Protein AF-A0A6N0NXP8-F1 (afdb_monomer)

Secondary structure (DSSP, 8-state):
-EEEEESS---HHHHSEE-SSEEEEEESSPPPHHHHHHHHHHHHHHHTTS--S-HHHHHHHHHTT-S-HHHHHTTBPPTT--S-EEEEEEETT----PPPP---HHHHHHHHHHHHHHH-

Radius of gyration: 13.68 Å; Cα con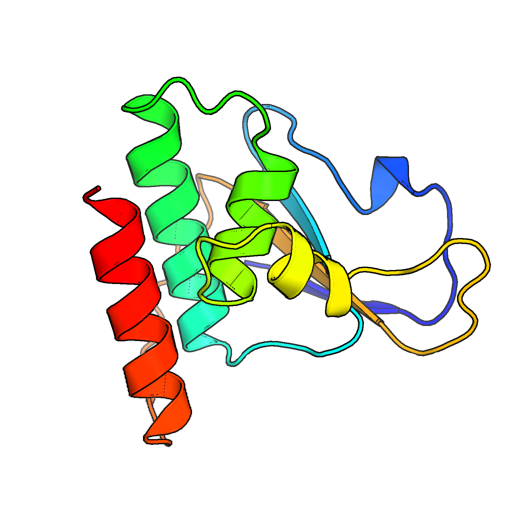tacts (8 Å, |Δi|>4): 165; chains: 1; bounding box: 30×32×36 Å

Solvent-accessible surface area (backbone atoms only — not comparable to full-atom values): 7118 Å² total; per-residue (Å²): 108,48,78,45,81,46,59,74,84,78,60,68,70,80,43,46,36,67,79,89,56,39,40,25,38,46,25,52,68,81,62,58,68,69,39,46,53,50,28,45,51,50,47,63,66,40,53,81,77,40,92,65,91,51,60,48,61,50,49,43,15,35,54,58,36,42,94,49,59,74,66,31,52,71,40,39,73,59,91,88,66,83,51,67,31,33,37,43,37,34,47,80,85,52,84,81,81,76,90,77,84,86,87,51,69,68,55,55,51,37,48,50,42,35,56,52,66,72,71,112

Sequence (120 aa):
MRVIKASHIGSKSELIYYDGNCVSQALINLPPESVIRQACYIFFQNFQKRRIKNPTLYFLSLLNSTNQIKKAMENSIPDGYTGEFYIIQCCKDEDISDVISIETYEERLALSKNSIFSIE

Organism: NCBI:txid1532350

Mean predicted aligned error: 4.73 Å

Structure (mmCIF, N/CA/C/O backbone):
data_AF-A0A6N0NXP8-F1
#
_entry.id   AF-A0A6N0NXP8-F1
#
loop_
_atom_site.group_PDB
_atom_site.id
_atom_site.type_symbol
_atom_site.label_atom_id
_atom_site.label_alt_id
_atom_site.label_comp_id
_atom_site.label_asym_id
_atom_site.label_entity_id
_atom_site.label_seq_id
_atom_site.pdbx_PDB_ins_code
_atom_site.Cartn_x
_atom_site.Cartn_y
_atom_site.Cartn_z
_atom_site.occupancy
_atom_site.B_iso_or_equiv
_atom_site.auth_seq_id
_atom_site.auth_comp_id
_atom_site.auth_asym_id
_atom_site.auth_atom_id
_atom_site.pdbx_PDB_model_num
ATOM 1 N N . MET A 1 1 ? -6.200 -9.547 -3.128 1.00 87.75 1 MET A N 1
ATOM 2 C CA . MET A 1 1 ? -5.324 -8.390 -3.381 1.00 87.75 1 MET A CA 1
ATOM 3 C C . MET A 1 1 ? -4.763 -8.554 -4.774 1.00 87.75 1 MET A C 1
ATOM 5 O O . MET A 1 1 ? -4.351 -9.659 -5.116 1.00 87.75 1 MET A O 1
ATOM 9 N N . ARG A 1 2 ? -4.722 -7.486 -5.571 1.00 90.38 2 ARG A N 1
ATOM 10 C CA . ARG A 1 2 ? -4.135 -7.502 -6.916 1.00 90.38 2 ARG A CA 1
ATOM 11 C C . ARG A 1 2 ? -2.982 -6.511 -6.998 1.00 90.38 2 ARG A C 1
ATOM 13 O O . ARG A 1 2 ? -3.121 -5.366 -6.575 1.00 90.38 2 ARG A O 1
ATOM 20 N N . VAL A 1 3 ? -1.867 -6.961 -7.564 1.00 92.50 3 VAL A N 1
ATOM 21 C CA . VAL A 1 3 ? -0.708 -6.125 -7.887 1.00 92.50 3 VAL A CA 1
ATOM 22 C C . VAL A 1 3 ? -0.494 -6.196 -9.392 1.00 92.50 3 VAL A C 1
ATOM 24 O O . VAL A 1 3 ? -0.329 -7.281 -9.945 1.00 92.50 3 VAL A O 1
ATOM 27 N N . ILE A 1 4 ? -0.524 -5.047 -10.059 1.00 92.62 4 ILE A N 1
ATOM 28 C CA . ILE A 1 4 ? -0.369 -4.939 -11.512 1.00 92.62 4 ILE A CA 1
ATOM 29 C C . ILE A 1 4 ? 0.867 -4.093 -11.792 1.00 92.62 4 ILE A C 1
ATOM 31 O O . ILE A 1 4 ? 0.967 -2.967 -11.312 1.00 92.62 4 ILE A O 1
ATOM 35 N N . LYS A 1 5 ? 1.800 -4.622 -12.586 1.00 92.25 5 LYS A N 1
ATOM 36 C CA . LYS A 1 5 ? 2.945 -3.864 -13.097 1.00 92.25 5 LYS A CA 1
ATOM 37 C C . LYS A 1 5 ? 2.536 -3.113 -14.366 1.00 92.25 5 LYS A C 1
ATOM 39 O O . LYS A 1 5 ? 1.934 -3.711 -15.256 1.00 92.25 5 LYS A O 1
ATOM 44 N N . ALA A 1 6 ? 2.865 -1.829 -14.458 1.00 88.06 6 ALA A N 1
ATOM 45 C CA . ALA A 1 6 ? 2.526 -0.975 -15.593 1.00 88.06 6 ALA A CA 1
ATOM 46 C C . ALA A 1 6 ? 3.666 0.001 -15.929 1.00 88.06 6 ALA A C 1
ATOM 48 O O . ALA A 1 6 ? 4.545 0.257 -15.111 1.00 88.06 6 ALA A O 1
ATOM 49 N N . SER A 1 7 ? 3.654 0.533 -17.153 1.00 81.56 7 SER A N 1
ATOM 50 C CA . SER A 1 7 ? 4.666 1.470 -17.676 1.00 81.56 7 SER A CA 1
ATOM 51 C C . SER A 1 7 ? 4.066 2.716 -18.337 1.00 81.56 7 SER A C 1
ATOM 53 O O . SER A 1 7 ? 4.790 3.632 -18.719 1.00 81.56 7 SER A O 1
ATOM 55 N N . HIS A 1 8 ? 2.739 2.761 -18.481 1.00 75.31 8 HIS A N 1
ATOM 56 C CA . HIS A 1 8 ? 2.012 3.879 -19.071 1.00 75.31 8 HIS A CA 1
ATOM 57 C C . HIS A 1 8 ? 0.877 4.298 -18.148 1.00 75.31 8 HIS A C 1
ATOM 59 O O . HIS A 1 8 ? 0.091 3.469 -17.687 1.00 75.31 8 HIS A O 1
ATOM 65 N N . ILE A 1 9 ? 0.805 5.597 -17.882 1.00 68.81 9 ILE A N 1
ATOM 66 C CA . ILE A 1 9 ? -0.248 6.197 -17.071 1.00 68.81 9 ILE A CA 1
ATOM 67 C C . ILE A 1 9 ? -1.411 6.504 -18.016 1.00 68.81 9 ILE A C 1
ATOM 69 O O . ILE A 1 9 ? -1.272 7.335 -18.911 1.00 68.81 9 ILE A O 1
ATOM 73 N N . GLY A 1 10 ? -2.532 5.799 -17.839 1.00 68.88 10 GLY A N 1
ATOM 74 C CA . GLY A 1 10 ? -3.828 6.184 -18.407 1.00 68.88 10 GLY A CA 1
ATOM 75 C C . GLY A 1 10 ? -4.392 7.406 -17.670 1.00 68.88 10 GLY A C 1
ATOM 76 O O . GLY A 1 10 ? -3.707 8.417 -17.523 1.00 68.88 10 GLY A O 1
ATOM 77 N N . SER A 1 11 ? -5.617 7.330 -17.140 1.00 68.88 11 SER A N 1
ATOM 78 C CA . SER A 1 11 ? -6.124 8.381 -16.245 1.00 68.88 11 SER A CA 1
ATOM 79 C C . SER A 1 11 ? -5.705 8.141 -14.788 1.00 68.88 11 SER A C 1
ATOM 81 O O . SER A 1 11 ? -5.905 7.062 -14.236 1.00 68.88 11 SER A O 1
ATOM 83 N N . LYS A 1 12 ? -5.200 9.174 -14.095 1.00 69.00 12 LYS A N 1
ATOM 84 C CA . LYS A 1 12 ? -4.813 9.101 -12.666 1.00 69.00 12 LYS A CA 1
ATOM 85 C C . LYS A 1 12 ? -5.976 8.677 -11.756 1.00 69.00 12 LYS A C 1
ATOM 87 O O . LYS A 1 12 ? -5.749 7.991 -10.761 1.00 69.00 12 LYS A O 1
ATOM 92 N N . SER A 1 13 ? -7.211 9.042 -12.113 1.00 70.19 13 SER A N 1
ATOM 93 C CA . SER A 1 13 ? -8.423 8.657 -11.375 1.00 70.19 13 SER A CA 1
ATOM 94 C C . SER A 1 13 ? -8.763 7.171 -11.494 1.00 70.19 13 SER A C 1
ATOM 96 O O . SER A 1 13 ? -9.473 6.647 -10.646 1.00 70.19 13 SER A O 1
ATOM 98 N N . GLU A 1 14 ? -8.269 6.491 -12.530 1.00 76.88 14 GLU A N 1
ATOM 99 C CA . GLU A 1 14 ? -8.426 5.040 -12.698 1.00 76.88 14 GLU A CA 1
ATOM 100 C C . GLU A 1 14 ? -7.393 4.268 -11.866 1.00 76.88 14 GLU A C 1
ATOM 102 O O . GLU A 1 14 ? -7.617 3.118 -11.504 1.00 76.88 14 GLU A O 1
ATOM 107 N N . LEU A 1 15 ? -6.268 4.908 -11.530 1.00 86.19 15 LEU A N 1
ATOM 108 C CA . LEU A 1 15 ? -5.164 4.292 -10.792 1.00 86.19 15 LEU A CA 1
ATOM 109 C C . LEU A 1 15 ? -5.291 4.475 -9.275 1.00 86.19 15 LEU A C 1
ATOM 111 O O . LEU A 1 15 ? -4.931 3.582 -8.507 1.00 86.19 15 LEU A O 1
ATOM 115 N N . ILE A 1 16 ? -5.790 5.635 -8.840 1.00 93.19 16 ILE A N 1
ATOM 116 C CA . ILE A 1 16 ? -5.878 6.027 -7.431 1.00 93.19 16 ILE A CA 1
ATOM 117 C C . ILE A 1 16 ? -7.333 6.343 -7.102 1.00 93.19 16 ILE A C 1
ATOM 119 O O . ILE A 1 16 ? -7.826 7.428 -7.413 1.00 93.19 16 ILE A O 1
ATOM 123 N N . TYR A 1 17 ? -8.020 5.409 -6.450 1.00 94.56 17 TYR A N 1
ATOM 124 C CA . TYR A 1 17 ? -9.435 5.566 -6.130 1.00 94.56 17 TYR A CA 1
ATOM 125 C C . TYR A 1 17 ? -9.848 4.792 -4.880 1.00 94.56 17 TYR A C 1
ATOM 127 O O . TYR A 1 17 ? -9.153 3.895 -4.401 1.00 94.56 17 TYR A O 1
ATOM 135 N N . TYR A 1 18 ? -11.010 5.169 -4.357 1.00 94.12 18 TYR A N 1
ATOM 136 C CA . TYR A 1 18 ? -11.762 4.397 -3.382 1.00 94.12 18 TYR A CA 1
ATOM 137 C C . TYR A 1 18 ? -13.251 4.538 -3.693 1.00 94.12 18 TYR A C 1
ATOM 139 O O . TYR A 1 18 ? -13.759 5.658 -3.719 1.00 94.12 18 TYR A O 1
ATOM 147 N N . ASP A 1 19 ? -13.938 3.422 -3.921 1.00 92.44 19 ASP A 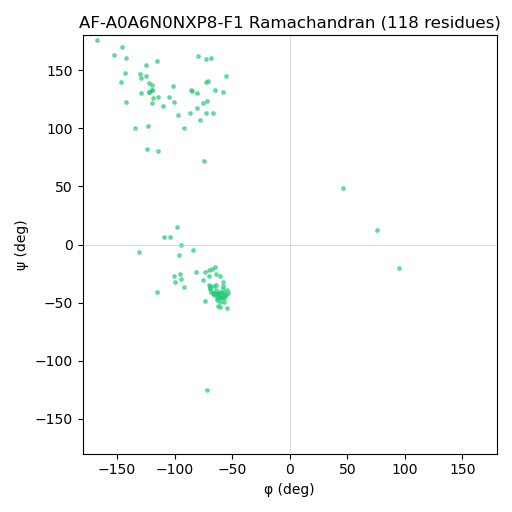N 1
ATOM 148 C CA . ASP A 1 19 ? -15.354 3.395 -4.325 1.00 92.44 19 ASP A CA 1
ATOM 149 C C . ASP A 1 19 ? -16.299 2.885 -3.217 1.00 92.44 19 ASP A C 1
ATOM 151 O O . ASP A 1 19 ? -17.496 2.710 -3.432 1.00 92.44 19 ASP A O 1
ATOM 155 N N . GLY A 1 20 ? -15.773 2.652 -2.011 1.00 88.94 20 GLY A N 1
ATOM 156 C CA . GLY A 1 20 ? -16.519 2.046 -0.907 1.00 88.94 20 GLY A CA 1
ATOM 157 C C . GLY A 1 20 ? -16.341 0.531 -0.793 1.00 88.94 20 GLY A C 1
ATOM 158 O O . GLY A 1 20 ? -16.569 -0.015 0.290 1.00 88.94 20 GLY A O 1
ATOM 159 N N . ASN A 1 21 ? -15.907 -0.144 -1.857 1.00 92.19 21 ASN A N 1
ATOM 160 C CA . ASN A 1 21 ? -15.675 -1.587 -1.910 1.00 92.19 21 ASN A CA 1
ATOM 161 C C . ASN A 1 21 ? -14.199 -1.944 -2.128 1.00 92.19 21 ASN A C 1
ATOM 163 O O . ASN A 1 21 ? -13.673 -2.849 -1.481 1.00 92.19 21 ASN A O 1
ATOM 167 N N . CYS A 1 22 ? -13.532 -1.200 -3.001 1.00 94.06 22 CYS A N 1
ATOM 168 C CA . CYS A 1 22 ? -12.148 -1.372 -3.393 1.00 94.06 22 CYS A CA 1
ATOM 169 C C . CYS A 1 22 ? -11.366 -0.077 -3.166 1.00 94.06 22 CYS A C 1
ATOM 171 O O . CYS A 1 22 ? -11.881 1.026 -3.354 1.00 94.06 22 CYS A O 1
ATOM 173 N N . VAL A 1 23 ? -10.102 -0.220 -2.773 1.00 95.25 23 VAL A N 1
ATOM 174 C CA . VAL A 1 23 ? -9.122 0.865 -2.714 1.00 95.25 23 VAL A CA 1
ATOM 175 C C . VAL A 1 23 ? -7.964 0.537 -3.645 1.00 95.25 23 VAL A C 1
ATOM 177 O O . VAL A 1 23 ? -7.506 -0.606 -3.683 1.00 95.25 23 VAL A O 1
ATOM 180 N N . SER A 1 24 ? -7.505 1.536 -4.393 1.00 96.25 24 SER A N 1
ATOM 181 C CA . SER A 1 24 ? -6.379 1.419 -5.313 1.00 96.25 24 SER A CA 1
ATOM 182 C C . SER A 1 24 ? -5.363 2.528 -5.083 1.00 96.25 24 SER A C 1
ATOM 184 O O . SER A 1 24 ? -5.723 3.674 -4.790 1.00 96.25 24 SER A O 1
ATOM 186 N N . GLN A 1 25 ? -4.088 2.183 -5.226 1.00 96.44 25 GLN A N 1
ATOM 187 C CA . GLN A 1 25 ? -2.978 3.120 -5.161 1.00 96.44 25 GLN A CA 1
ATOM 188 C C . GLN A 1 25 ? -1.892 2.745 -6.166 1.00 96.44 25 GLN A C 1
ATOM 190 O O . GLN A 1 25 ? -1.656 1.565 -6.418 1.00 96.44 25 GLN A O 1
ATOM 195 N N . ALA A 1 26 ? -1.208 3.752 -6.702 1.00 94.62 26 ALA A N 1
ATOM 196 C CA . ALA A 1 26 ? -0.130 3.566 -7.661 1.00 94.62 26 ALA A CA 1
ATOM 197 C C . ALA A 1 26 ? 1.210 4.023 -7.064 1.00 94.62 26 ALA A C 1
ATOM 199 O O . ALA A 1 26 ? 1.313 5.145 -6.561 1.00 94.62 26 ALA A O 1
ATOM 200 N N . LEU A 1 27 ? 2.218 3.148 -7.104 1.00 95.56 27 LEU A N 1
ATOM 201 C CA . LEU A 1 27 ? 3.515 3.324 -6.447 1.00 95.56 27 LEU A CA 1
ATOM 202 C C . LEU A 1 27 ? 4.682 3.068 -7.397 1.00 95.56 27 LEU A C 1
ATOM 204 O O . LEU A 1 27 ? 4.613 2.173 -8.235 1.00 95.56 27 LEU A O 1
ATOM 208 N N . ILE A 1 28 ? 5.784 3.788 -7.205 1.00 95.12 28 ILE A N 1
ATOM 209 C CA . ILE A 1 28 ? 7.035 3.542 -7.937 1.00 95.12 28 ILE A CA 1
ATOM 210 C C . ILE A 1 28 ? 7.710 2.265 -7.416 1.00 95.12 28 ILE A C 1
ATOM 212 O O . ILE A 1 28 ? 8.075 1.385 -8.190 1.00 95.12 28 ILE A O 1
ATOM 216 N N . ASN A 1 29 ? 7.839 2.137 -6.094 1.00 94.94 29 ASN A N 1
ATOM 217 C CA . ASN A 1 29 ? 8.473 0.999 -5.436 1.00 94.94 29 ASN A CA 1
ATOM 218 C C . ASN A 1 29 ? 7.419 0.092 -4.803 1.00 94.94 29 ASN A C 1
ATOM 220 O O . ASN A 1 29 ? 6.593 0.549 -4.006 1.00 94.94 29 ASN A O 1
ATOM 224 N N . LEU A 1 30 ? 7.485 -1.198 -5.137 1.00 95.38 30 LEU A N 1
ATOM 225 C CA . LEU A 1 30 ? 6.591 -2.222 -4.611 1.00 95.38 30 LEU A CA 1
ATOM 226 C C . LEU A 1 30 ? 6.968 -2.579 -3.159 1.00 95.38 30 LEU A C 1
ATOM 228 O O . LEU A 1 30 ? 8.097 -3.015 -2.924 1.00 95.38 30 LEU A O 1
ATOM 232 N N . PRO A 1 31 ? 6.055 -2.427 -2.181 1.00 95.06 31 PRO A N 1
ATOM 233 C CA . PRO A 1 31 ? 6.276 -2.915 -0.823 1.00 95.06 31 PRO A CA 1
ATOM 234 C C . PRO A 1 31 ? 6.293 -4.453 -0.765 1.00 95.06 31 PRO A C 1
ATOM 236 O O . PRO A 1 31 ? 5.717 -5.100 -1.642 1.00 95.06 31 PRO A O 1
ATOM 239 N N . PRO A 1 32 ? 6.871 -5.057 0.290 1.00 94.88 32 PRO A N 1
ATOM 240 C CA . PRO A 1 32 ? 6.764 -6.495 0.522 1.00 94.88 32 PRO A CA 1
ATOM 241 C C . PRO A 1 32 ? 5.304 -6.951 0.574 1.00 94.88 32 PRO A C 1
ATOM 243 O O . PRO A 1 32 ? 4.442 -6.243 1.100 1.00 94.88 32 PRO A O 1
ATOM 246 N N . GLU A 1 33 ? 5.025 -8.156 0.080 1.00 93.56 33 GLU A N 1
ATOM 247 C CA . GLU A 1 33 ? 3.654 -8.662 -0.019 1.00 93.56 33 GLU A CA 1
ATOM 248 C C . GLU A 1 33 ? 2.942 -8.706 1.344 1.00 93.56 33 GLU A C 1
ATOM 250 O O . GLU A 1 33 ? 1.771 -8.335 1.444 1.00 93.56 33 GLU A O 1
ATOM 255 N N . SER A 1 34 ? 3.656 -9.066 2.416 1.00 94.06 34 SER A N 1
ATOM 256 C CA . SER A 1 34 ? 3.123 -9.040 3.785 1.00 94.06 34 SER A CA 1
ATOM 257 C C . SER A 1 34 ? 2.605 -7.654 4.185 1.00 94.06 34 SER A C 1
ATOM 259 O O . SER A 1 34 ? 1.528 -7.543 4.775 1.00 94.06 34 SER A O 1
ATOM 261 N N . VAL A 1 35 ? 3.336 -6.591 3.831 1.00 95.50 35 VAL A N 1
ATOM 262 C CA . VAL A 1 35 ? 2.984 -5.198 4.125 1.00 95.50 35 VAL A CA 1
ATOM 263 C C . VAL A 1 35 ? 1.737 -4.808 3.349 1.00 95.50 35 VAL A C 1
ATOM 265 O O . VAL A 1 35 ? 0.838 -4.193 3.920 1.00 95.50 35 VAL A O 1
ATOM 268 N N . ILE A 1 36 ? 1.642 -5.211 2.079 1.00 95.44 36 ILE A N 1
ATOM 269 C CA . ILE A 1 36 ? 0.461 -4.943 1.255 1.00 95.44 36 ILE A CA 1
ATOM 270 C C . ILE A 1 36 ? -0.768 -5.643 1.842 1.00 95.44 36 ILE A C 1
ATOM 272 O O . ILE A 1 36 ? -1.803 -5.005 2.039 1.00 95.44 36 ILE A O 1
ATOM 276 N N . ARG A 1 37 ? -0.658 -6.929 2.192 1.00 92.38 37 ARG A N 1
ATOM 277 C CA . ARG A 1 37 ? -1.769 -7.686 2.788 1.00 92.38 37 ARG A CA 1
ATOM 278 C C . ARG A 1 37 ? -2.219 -7.090 4.117 1.00 92.38 37 ARG A C 1
ATOM 280 O O . ARG A 1 37 ? -3.417 -6.901 4.332 1.00 92.38 37 ARG A O 1
ATOM 287 N N . GLN A 1 38 ? -1.274 -6.742 4.989 1.00 93.06 38 GLN A N 1
ATOM 288 C CA . GLN A 1 38 ? -1.594 -6.103 6.260 1.00 93.06 38 GLN A CA 1
ATOM 289 C C . GLN A 1 38 ? -2.245 -4.729 6.043 1.00 93.06 38 GLN A C 1
ATOM 291 O O . GLN A 1 38 ? -3.209 -4.399 6.731 1.00 93.06 38 GLN A O 1
ATOM 296 N N . ALA A 1 39 ? -1.775 -3.950 5.063 1.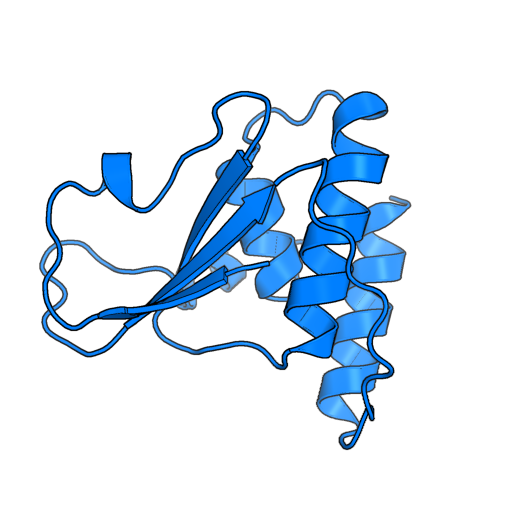00 94.81 39 ALA A N 1
ATOM 297 C CA . ALA A 1 39 ? -2.384 -2.679 4.690 1.00 94.81 39 ALA A CA 1
ATOM 298 C C . ALA A 1 39 ? -3.829 -2.861 4.202 1.00 94.81 39 ALA A C 1
ATOM 300 O O . ALA A 1 39 ? -4.702 -2.129 4.667 1.00 94.81 39 ALA A O 1
ATOM 301 N N . CYS A 1 40 ? -4.109 -3.851 3.342 1.00 93.38 40 CYS A N 1
ATOM 302 C CA . CYS A 1 40 ? -5.476 -4.180 2.918 1.00 93.38 40 CYS A CA 1
ATOM 303 C C . CYS A 1 40 ? -6.370 -4.497 4.132 1.00 93.38 40 CYS A C 1
ATOM 305 O O . CYS A 1 40 ? -7.454 -3.929 4.278 1.00 93.38 40 CYS A O 1
ATOM 307 N N . TYR A 1 41 ? -5.898 -5.379 5.023 1.00 91.44 41 TYR A N 1
ATOM 308 C CA . TYR A 1 41 ? -6.637 -5.794 6.216 1.00 91.44 41 TYR A CA 1
ATOM 309 C C . TYR A 1 41 ? -6.935 -4.607 7.138 1.00 91.44 41 TYR A C 1
ATOM 311 O O . TYR A 1 41 ? -8.093 -4.349 7.470 1.00 91.44 41 TYR A O 1
ATOM 319 N N . ILE A 1 42 ? -5.900 -3.848 7.512 1.00 92.06 42 ILE A N 1
ATOM 320 C CA . ILE A 1 42 ? -6.030 -2.676 8.382 1.00 92.06 42 ILE A CA 1
ATOM 321 C C . ILE A 1 42 ? -6.983 -1.663 7.755 1.00 92.06 42 ILE A C 1
ATOM 323 O O . ILE A 1 42 ? -7.864 -1.154 8.448 1.00 92.06 42 ILE A O 1
ATOM 327 N N . PHE A 1 43 ? -6.837 -1.389 6.456 1.00 93.25 43 PHE A N 1
ATOM 328 C CA . PHE A 1 43 ? -7.676 -0.430 5.754 1.00 93.25 43 PHE A CA 1
ATOM 329 C C . PHE A 1 43 ? -9.158 -0.760 5.930 1.00 93.25 43 PHE A C 1
ATOM 331 O O . PHE A 1 43 ? -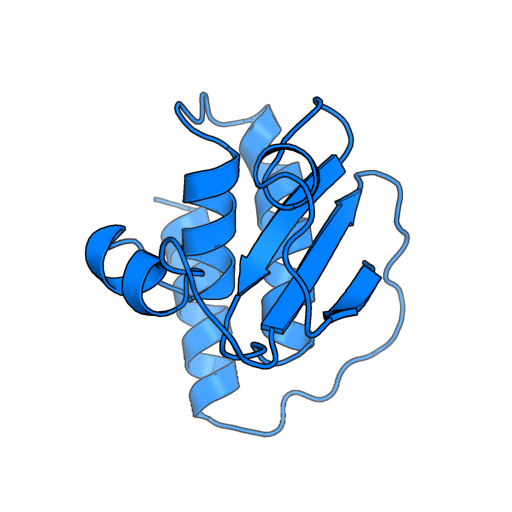9.903 0.075 6.436 1.00 93.25 43 PHE A O 1
ATOM 338 N N . PHE A 1 44 ? -9.594 -1.978 5.602 1.00 90.12 44 PHE A N 1
ATOM 339 C CA . PHE A 1 44 ? -11.017 -2.320 5.670 1.00 90.12 44 PHE A CA 1
ATOM 340 C C . PHE A 1 44 ? -11.539 -2.535 7.095 1.00 90.12 44 PHE A C 1
ATOM 342 O O . PHE A 1 44 ? -12.690 -2.188 7.368 1.00 90.12 44 PHE A O 1
ATOM 349 N N . GLN A 1 45 ? -10.705 -3.016 8.023 1.00 86.88 45 GLN A N 1
ATOM 350 C CA . GLN A 1 45 ? -11.088 -3.163 9.433 1.00 86.88 45 GLN A CA 1
ATOM 351 C C . GLN A 1 45 ? -11.236 -1.818 10.154 1.00 86.88 45 GLN A C 1
ATOM 353 O O . GLN A 1 45 ? -12.108 -1.663 11.015 1.00 86.88 45 GLN A O 1
ATOM 358 N N . ASN A 1 46 ? -10.407 -0.831 9.802 1.00 81.62 46 ASN A N 1
ATOM 359 C CA . ASN A 1 46 ? -10.411 0.479 10.448 1.00 81.62 46 ASN A CA 1
ATOM 360 C C . ASN A 1 46 ? -11.262 1.516 9.726 1.00 81.62 46 ASN A C 1
ATOM 362 O O . ASN A 1 46 ? -11.807 2.393 10.393 1.00 81.62 46 ASN A O 1
ATOM 366 N N . PHE A 1 47 ? -11.424 1.428 8.404 1.00 70.88 47 PHE A N 1
ATOM 367 C CA . PHE A 1 47 ? -12.237 2.380 7.646 1.00 70.88 47 PHE A CA 1
ATOM 368 C C . PHE A 1 47 ? -13.685 2.430 8.148 1.00 70.88 47 PHE A C 1
ATOM 370 O O . PHE A 1 47 ? -14.286 3.497 8.209 1.00 70.88 47 PHE A O 1
ATOM 377 N N . GLN A 1 48 ? -14.243 1.294 8.573 1.00 67.56 48 GLN A N 1
ATOM 378 C CA . GLN A 1 48 ? -15.593 1.259 9.145 1.00 67.56 48 GLN A CA 1
ATOM 379 C C . GLN A 1 48 ? -15.673 1.915 10.533 1.00 67.56 48 GLN A C 1
ATOM 381 O O . GLN A 1 48 ? -16.725 2.413 10.925 1.00 67.56 48 GLN A O 1
ATOM 386 N N . LYS A 1 49 ? -14.564 1.923 11.280 1.00 69.00 49 LYS A N 1
ATOM 387 C CA . LYS A 1 49 ? -14.498 2.397 12.671 1.00 69.00 49 LYS A CA 1
ATOM 388 C C . LYS A 1 49 ? -14.054 3.854 12.780 1.00 69.00 49 LYS A C 1
ATOM 390 O O . LYS A 1 49 ? -14.375 4.525 13.757 1.00 69.00 49 LYS A O 1
ATOM 395 N N . ARG A 1 50 ? -13.311 4.355 11.792 1.00 70.31 50 ARG A N 1
ATOM 396 C CA . ARG A 1 50 ? -12.694 5.684 11.793 1.00 70.31 50 ARG A CA 1
ATOM 397 C C . ARG A 1 50 ? -13.230 6.499 10.623 1.00 70.31 50 ARG A C 1
ATOM 399 O O . ARG A 1 50 ? -13.257 6.029 9.494 1.00 70.31 50 ARG A O 1
ATOM 406 N N . ARG A 1 51 ? -13.622 7.754 10.864 1.00 70.19 51 ARG A N 1
ATOM 407 C CA . ARG A 1 51 ? 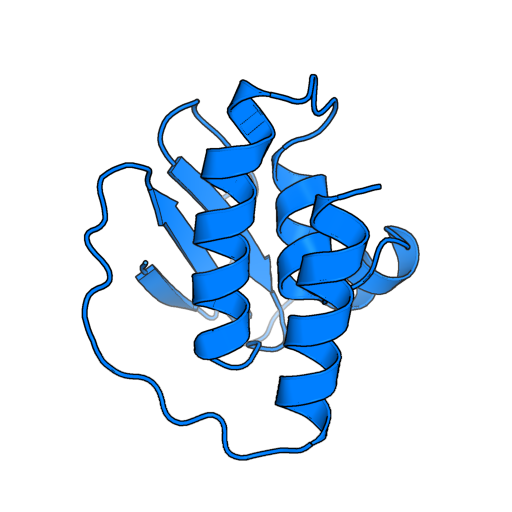-14.022 8.694 9.798 1.00 70.19 51 ARG A CA 1
ATOM 408 C C . ARG A 1 51 ? -12.789 9.191 9.034 1.00 70.19 51 ARG A C 1
ATOM 410 O O . ARG A 1 51 ? -12.361 10.331 9.198 1.00 70.19 51 ARG A O 1
ATOM 417 N N . ILE A 1 52 ? -12.191 8.317 8.230 1.00 79.62 52 ILE A N 1
ATOM 418 C CA . ILE A 1 52 ? -10.987 8.616 7.451 1.00 79.62 52 ILE A CA 1
ATOM 419 C C . ILE A 1 52 ? -11.325 9.656 6.381 1.00 79.62 52 ILE A C 1
ATOM 421 O O . ILE A 1 52 ? -12.081 9.386 5.452 1.00 79.62 52 ILE A O 1
ATOM 425 N N . LYS A 1 53 ? -10.755 10.859 6.514 1.00 82.06 53 LYS A N 1
ATOM 426 C CA . LYS A 1 53 ? -11.065 12.005 5.644 1.00 82.06 53 LYS A CA 1
ATOM 427 C C . LYS A 1 53 ? -10.629 11.793 4.191 1.00 82.06 53 LYS A C 1
ATOM 429 O O . LYS A 1 53 ? -11.302 12.267 3.283 1.00 82.06 53 LYS A O 1
ATOM 434 N N . ASN A 1 54 ? -9.502 11.114 3.975 1.00 90.00 54 ASN A N 1
ATOM 435 C CA . ASN A 1 54 ? -9.001 10.781 2.645 1.00 90.00 54 ASN A CA 1
ATOM 436 C C . ASN A 1 54 ? -8.561 9.303 2.613 1.00 90.00 54 ASN A C 1
ATOM 438 O O . ASN A 1 54 ? -7.480 8.982 3.116 1.00 90.00 54 ASN A O 1
ATOM 442 N N . PRO A 1 55 ? -9.394 8.403 2.064 1.00 92.56 55 PRO A N 1
ATOM 443 C CA . PRO A 1 55 ? -9.138 6.965 2.098 1.00 92.56 55 PRO A CA 1
ATOM 444 C C . PRO A 1 55 ? -7.893 6.568 1.296 1.00 92.56 55 PRO A C 1
ATOM 446 O O . PRO A 1 55 ? -7.078 5.785 1.773 1.00 92.56 55 PRO A O 1
ATOM 449 N N . THR A 1 56 ? -7.686 7.147 0.112 1.00 94.06 56 THR A N 1
ATOM 450 C CA . THR A 1 56 ? -6.555 6.780 -0.755 1.00 94.06 56 THR A CA 1
ATOM 451 C C . THR A 1 56 ? -5.215 7.233 -0.177 1.00 94.06 56 THR A C 1
ATOM 453 O O . THR A 1 56 ? -4.231 6.497 -0.267 1.00 94.06 56 THR A O 1
ATOM 456 N N . LEU A 1 57 ? -5.171 8.395 0.489 1.00 93.50 57 LEU A N 1
ATOM 457 C CA . LEU A 1 57 ? -3.983 8.841 1.228 1.00 93.50 57 LEU A CA 1
ATOM 458 C C . LEU A 1 57 ? -3.714 7.994 2.473 1.00 93.50 57 LEU A C 1
ATOM 460 O O . LEU A 1 57 ? -2.560 7.698 2.770 1.00 93.50 57 LEU A O 1
ATOM 464 N N . TYR A 1 58 ? -4.755 7.579 3.193 1.00 93.69 58 TYR A N 1
ATOM 465 C CA . TYR A 1 58 ? -4.576 6.666 4.320 1.00 93.69 58 TYR A CA 1
ATOM 466 C C . TYR A 1 58 ? -4.004 5.322 3.862 1.00 93.69 58 TYR A C 1
ATOM 468 O O . TYR A 1 58 ? -3.046 4.820 4.446 1.00 93.69 58 TYR A O 1
ATOM 476 N N . PHE A 1 59 ? -4.538 4.779 2.769 1.00 95.56 59 PHE A N 1
ATOM 477 C CA . PHE A 1 59 ? -4.027 3.550 2.184 1.00 95.56 59 PHE A CA 1
ATOM 478 C C . PHE A 1 59 ? -2.572 3.697 1.712 1.00 95.56 59 PHE A C 1
ATOM 480 O O . PHE A 1 59 ? -1.746 2.840 2.014 1.00 95.56 59 PHE A O 1
ATOM 487 N N . LEU A 1 60 ? -2.214 4.827 1.087 1.00 96.12 60 LEU A N 1
ATOM 488 C CA . LEU A 1 60 ? -0.823 5.149 0.741 1.00 96.12 60 LEU A CA 1
ATOM 489 C C . LEU A 1 60 ? 0.103 5.121 1.964 1.00 96.12 60 LEU A C 1
ATOM 491 O O . LEU A 1 60 ? 1.208 4.584 1.899 1.00 96.12 60 LEU A O 1
ATOM 495 N N . SER A 1 61 ? -0.349 5.686 3.082 1.00 95.44 61 SER A N 1
ATOM 496 C CA . SER A 1 61 ? 0.385 5.690 4.348 1.00 95.44 61 SER A CA 1
ATOM 497 C C . SER A 1 61 ? 0.649 4.284 4.885 1.00 95.44 61 SER A C 1
ATOM 499 O O . SER A 1 61 ? 1.765 4.007 5.328 1.00 95.44 61 SER A O 1
ATOM 501 N N . LEU A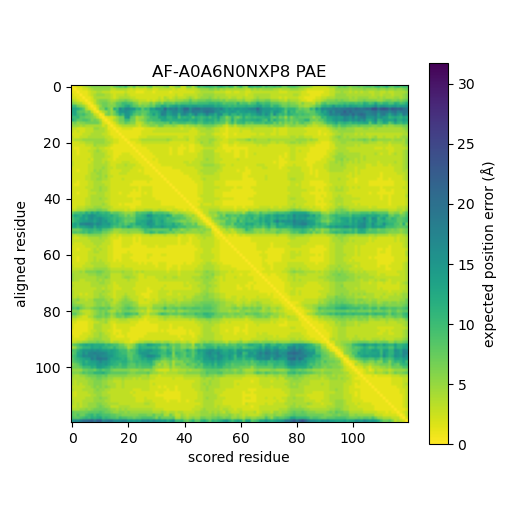 1 62 ? -0.340 3.388 4.804 1.00 95.69 62 LEU A N 1
ATOM 502 C CA . LEU A 1 62 ? -0.192 1.989 5.217 1.00 95.69 62 LEU A CA 1
ATOM 503 C C . LEU A 1 62 ? 0.789 1.229 4.315 1.00 95.69 62 LEU A C 1
ATOM 505 O O . LEU A 1 62 ? 1.641 0.494 4.809 1.00 95.69 62 LEU A O 1
ATOM 509 N N . LEU A 1 63 ? 0.722 1.444 2.999 1.00 97.06 63 LEU A N 1
ATOM 510 C CA . LEU A 1 63 ? 1.640 0.811 2.043 1.00 97.06 63 LEU A CA 1
ATOM 511 C C . LEU A 1 63 ? 3.101 1.240 2.243 1.00 97.06 63 LEU A C 1
ATOM 513 O O . LEU A 1 63 ? 4.010 0.488 1.911 1.00 97.06 63 LEU A O 1
ATOM 517 N N . ASN A 1 64 ? 3.329 2.428 2.809 1.00 96.88 64 ASN A N 1
ATOM 518 C CA . ASN A 1 64 ? 4.662 2.957 3.112 1.00 96.88 64 ASN A CA 1
ATOM 519 C C . ASN A 1 64 ? 5.028 2.873 4.604 1.00 96.88 64 ASN A C 1
ATOM 521 O O . ASN A 1 64 ? 6.047 3.426 5.026 1.00 96.88 64 ASN A O 1
ATOM 525 N N . SER A 1 65 ? 4.188 2.230 5.418 1.00 96.00 65 SER A N 1
ATOM 526 C CA . SER A 1 65 ? 4.364 2.078 6.864 1.00 96.00 65 SER A CA 1
ATOM 527 C C . SER A 1 65 ? 4.759 3.368 7.585 1.00 96.00 65 SER A C 1
ATOM 529 O O . SER A 1 65 ? 5.713 3.411 8.371 1.00 96.00 65 SER A O 1
ATOM 531 N N . THR A 1 66 ? 4.030 4.451 7.297 1.00 94.81 66 THR A N 1
ATOM 532 C CA . THR A 1 66 ? 4.290 5.781 7.856 1.00 94.81 66 THR A CA 1
ATOM 533 C C . THR A 1 66 ? 3.015 6.595 8.073 1.00 94.81 66 THR A C 1
ATOM 535 O O . THR A 1 66 ? 2.125 6.640 7.226 1.00 94.81 66 THR A O 1
ATOM 538 N N . ASN A 1 67 ? 2.956 7.318 9.192 1.00 90.31 67 ASN A N 1
ATOM 539 C CA . ASN A 1 67 ? 1.937 8.335 9.463 1.00 90.31 67 ASN A CA 1
ATOM 540 C C . ASN A 1 67 ? 2.284 9.715 8.858 1.00 90.31 67 ASN A C 1
ATOM 542 O O . ASN A 1 67 ? 1.474 10.639 8.907 1.00 90.31 67 ASN A O 1
ATOM 546 N N . GLN A 1 68 ? 3.474 9.872 8.266 1.00 91.50 68 GLN A N 1
ATOM 547 C CA . GLN A 1 68 ? 3.900 11.115 7.629 1.00 91.50 68 GLN A CA 1
ATOM 548 C C . GLN A 1 68 ? 3.533 11.103 6.145 1.00 91.50 68 GLN A C 1
ATOM 550 O O . GLN A 1 68 ? 4.258 10.550 5.321 1.00 91.50 68 GLN A O 1
ATOM 555 N N . ILE A 1 69 ? 2.435 11.776 5.789 1.00 90.19 69 ILE A N 1
ATOM 556 C CA . ILE A 1 69 ? 1.928 11.823 4.405 1.00 90.19 69 ILE A CA 1
ATOM 557 C C . ILE A 1 69 ? 3.002 12.275 3.411 1.00 90.19 69 ILE A C 1
ATOM 559 O O . ILE A 1 69 ? 3.136 11.670 2.356 1.00 90.19 69 ILE A O 1
ATOM 563 N N . LYS A 1 70 ? 3.813 13.285 3.757 1.00 93.12 70 LYS A N 1
ATOM 564 C CA . LYS A 1 70 ? 4.900 13.760 2.881 1.00 93.12 70 LYS A CA 1
ATOM 565 C C . LYS A 1 70 ? 5.861 12.636 2.492 1.00 93.12 70 LYS A C 1
ATOM 567 O O . LYS A 1 70 ? 6.186 12.516 1.321 1.00 93.12 70 LYS A O 1
ATOM 572 N N . LYS A 1 71 ? 6.234 11.793 3.457 1.00 93.56 71 LYS A N 1
ATOM 573 C CA . LYS A 1 71 ? 7.110 10.643 3.230 1.00 93.56 71 LYS A CA 1
ATOM 574 C C . LYS A 1 71 ? 6.423 9.570 2.387 1.00 93.56 71 LYS A C 1
ATOM 576 O O . LYS A 1 71 ? 7.033 9.005 1.494 1.00 93.56 71 LYS A O 1
ATOM 581 N N . ALA A 1 72 ? 5.140 9.308 2.629 1.00 93.88 72 ALA A N 1
ATOM 582 C CA . ALA A 1 72 ? 4.384 8.343 1.830 1.00 93.88 72 ALA A CA 1
ATOM 583 C C . ALA A 1 72 ? 4.255 8.780 0.353 1.00 93.88 72 ALA A C 1
ATOM 585 O O . ALA A 1 72 ? 4.311 7.951 -0.553 1.00 93.88 72 ALA A O 1
ATOM 586 N N . MET A 1 73 ? 4.134 10.090 0.108 1.00 94.31 73 MET A N 1
ATOM 587 C CA . MET A 1 73 ? 4.061 10.669 -1.238 1.00 94.31 73 MET A CA 1
ATOM 588 C C . MET A 1 73 ? 5.366 10.538 -2.033 1.00 94.31 73 MET A C 1
ATOM 590 O O . MET A 1 73 ? 5.307 10.571 -3.259 1.00 94.31 73 MET A O 1
ATOM 594 N N . GLU A 1 74 ? 6.521 10.339 -1.388 1.00 94.75 74 GLU A N 1
ATOM 595 C CA . GLU A 1 74 ? 7.799 10.100 -2.086 1.00 94.75 74 GLU A CA 1
ATOM 596 C C . GLU A 1 74 ? 7.750 8.842 -2.964 1.00 94.75 74 GLU A C 1
ATOM 598 O O . GLU A 1 74 ? 8.447 8.766 -3.971 1.00 94.75 74 GLU A O 1
ATOM 603 N N . ASN A 1 75 ? 6.897 7.874 -2.613 1.00 93.81 75 ASN A N 1
ATOM 604 C CA . ASN A 1 75 ? 6.698 6.651 -3.386 1.00 93.81 75 ASN A CA 1
ATOM 605 C C . ASN A 1 75 ? 5.514 6.730 -4.371 1.00 93.81 75 ASN A C 1
ATOM 607 O O . ASN A 1 75 ? 5.216 5.757 -5.061 1.00 93.81 75 ASN A O 1
ATOM 611 N N . SER A 1 76 ? 4.806 7.861 -4.419 1.00 92.50 76 SER A N 1
ATOM 612 C CA . SER A 1 76 ? 3.693 8.068 -5.351 1.00 92.50 76 SER A CA 1
ATOM 613 C C . SER A 1 76 ? 4.191 8.440 -6.748 1.00 92.50 76 SER A C 1
ATOM 615 O O . SER A 1 76 ? 5.329 8.869 -6.926 1.00 92.50 76 SER A O 1
ATOM 617 N N . ILE A 1 77 ? 3.325 8.292 -7.747 1.00 89.81 77 ILE A N 1
ATOM 618 C CA . ILE A 1 77 ? 3.657 8.624 -9.133 1.00 89.81 77 ILE A CA 1
ATOM 619 C C . ILE A 1 77 ? 3.538 10.144 -9.358 1.00 89.81 77 ILE A C 1
ATOM 621 O O . ILE A 1 77 ? 2.429 10.684 -9.231 1.00 89.81 77 ILE A O 1
ATOM 625 N N . PRO A 1 78 ? 4.634 10.847 -9.709 1.00 87.00 78 PRO A N 1
ATOM 626 C CA . PRO A 1 78 ? 4.578 12.263 -10.045 1.00 87.00 78 PRO A CA 1
ATOM 627 C C . PRO A 1 78 ? 3.923 12.488 -11.413 1.00 87.00 78 PRO A C 1
ATOM 629 O O . PRO A 1 78 ? 3.850 11.594 -12.258 1.00 87.00 78 PRO A O 1
ATOM 632 N N . ASP A 1 79 ? 3.447 13.708 -11.647 1.00 82.25 79 ASP A N 1
ATOM 633 C CA . ASP A 1 79 ? 2.835 14.054 -12.928 1.00 82.25 79 ASP A CA 1
ATOM 634 C C . ASP A 1 79 ? 3.881 13.984 -14.055 1.00 82.25 79 ASP A C 1
ATOM 636 O O . ASP A 1 79 ? 5.000 14.477 -13.918 1.00 82.25 79 ASP A O 1
ATOM 640 N N . GLY A 1 80 ? 3.524 13.334 -15.167 1.00 80.88 80 GLY A N 1
ATOM 641 C CA . GLY A 1 80 ? 4.435 13.120 -16.298 1.00 80.88 80 GLY A CA 1
ATOM 642 C C . GLY A 1 80 ? 5.490 12.026 -16.086 1.00 80.88 80 GLY A C 1
ATOM 643 O O . GLY A 1 80 ? 6.428 11.935 -16.877 1.00 80.88 80 GLY A O 1
ATOM 644 N N . TYR A 1 81 ? 5.363 11.194 -15.045 1.00 84.81 81 TYR A N 1
ATOM 645 C CA . TYR A 1 81 ? 6.277 10.075 -14.813 1.00 84.81 81 TYR A CA 1
ATOM 646 C C . TYR A 1 81 ? 6.308 9.098 -15.999 1.00 84.81 81 TYR A C 1
ATOM 648 O O . TYR A 1 81 ? 5.272 8.647 -16.488 1.00 84.81 81 TYR A O 1
ATOM 656 N N . THR A 1 82 ? 7.519 8.757 -16.437 1.00 82.50 82 THR A N 1
ATOM 657 C CA . THR A 1 82 ? 7.797 7.826 -17.536 1.00 82.50 82 THR A CA 1
ATOM 658 C C . THR A 1 82 ? 8.710 6.724 -17.010 1.00 82.50 82 THR A C 1
ATOM 660 O O . THR A 1 82 ? 9.931 6.781 -17.107 1.00 82.50 82 THR A O 1
ATOM 663 N N . GLY A 1 83 ? 8.112 5.734 -16.359 1.00 88.44 83 GLY A N 1
ATOM 664 C CA . GLY A 1 83 ? 8.839 4.627 -15.753 1.00 88.44 83 GLY A CA 1
ATOM 665 C C . GLY A 1 83 ? 7.902 3.502 -15.351 1.00 88.44 83 GLY A C 1
ATOM 666 O O . GLY A 1 83 ? 6.682 3.611 -15.492 1.00 88.44 83 GLY A O 1
ATOM 667 N N . GLU A 1 84 ? 8.483 2.410 -14.866 1.00 92.81 84 GLU A N 1
ATOM 668 C CA . GLU A 1 84 ? 7.707 1.298 -14.328 1.00 92.81 84 GLU A CA 1
ATOM 669 C C . GLU A 1 84 ? 7.102 1.671 -12.975 1.00 92.81 84 GLU A C 1
ATOM 671 O O . GLU A 1 84 ? 7.739 2.312 -12.140 1.00 92.81 84 GLU A O 1
ATOM 676 N N . PHE A 1 85 ? 5.866 1.246 -12.759 1.00 94.00 85 PHE A N 1
ATOM 677 C CA . PHE A 1 85 ? 5.156 1.428 -11.505 1.00 94.00 85 PHE A CA 1
ATOM 678 C C . PHE A 1 85 ? 4.234 0.242 -11.230 1.00 94.00 85 PHE A C 1
ATOM 680 O O . PHE A 1 85 ? 3.998 -0.623 -12.081 1.00 94.00 85 PHE A O 1
ATOM 687 N N . TYR A 1 86 ? 3.700 0.218 -10.017 1.00 95.75 86 TYR A N 1
ATOM 688 C CA . TYR A 1 86 ? 2.846 -0.838 -9.508 1.00 95.75 86 TYR A CA 1
ATOM 689 C C . TYR A 1 86 ? 1.512 -0.259 -9.070 1.00 95.75 86 TYR A C 1
ATOM 691 O O . TYR A 1 86 ? 1.462 0.720 -8.329 1.00 95.75 86 TYR A O 1
ATOM 699 N N . ILE A 1 87 ? 0.429 -0.884 -9.508 1.00 95.06 87 ILE A N 1
ATOM 700 C CA . ILE A 1 87 ? -0.924 -0.598 -9.045 1.00 95.06 87 ILE A CA 1
ATOM 701 C C . ILE A 1 87 ? -1.276 -1.672 -8.031 1.00 95.06 87 ILE A C 1
ATOM 703 O O . ILE A 1 87 ? -1.240 -2.863 -8.340 1.00 95.06 87 ILE A O 1
ATOM 707 N N . ILE A 1 88 ? -1.609 -1.240 -6.825 1.00 96.44 88 ILE A N 1
ATOM 708 C CA . ILE A 1 88 ? -2.024 -2.101 -5.729 1.00 96.44 88 ILE A CA 1
ATOM 709 C C . ILE A 1 88 ? -3.501 -1.854 -5.484 1.00 96.44 88 ILE A C 1
ATOM 711 O O . ILE A 1 88 ? -3.887 -0.743 -5.121 1.00 96.44 88 ILE A O 1
ATOM 715 N N . GLN A 1 89 ? -4.305 -2.901 -5.635 1.00 95.44 89 GLN A N 1
ATOM 716 C CA . GLN A 1 89 ? -5.739 -2.873 -5.391 1.00 95.44 89 GLN A CA 1
ATOM 717 C C . GLN A 1 89 ? -6.124 -3.912 -4.333 1.00 95.44 89 GLN A C 1
ATOM 719 O O . GLN A 1 89 ? -5.754 -5.085 -4.430 1.00 95.44 89 GLN A O 1
ATOM 724 N N . CYS A 1 90 ? -6.908 -3.481 -3.347 1.00 94.38 90 CYS A N 1
ATOM 725 C CA . CYS A 1 90 ? -7.531 -4.351 -2.352 1.00 94.38 90 CYS A CA 1
ATOM 726 C C . CYS A 1 90 ? -9.049 -4.157 -2.389 1.00 94.38 90 CYS A C 1
ATOM 728 O O . CYS A 1 90 ? -9.510 -3.015 -2.442 1.00 94.38 90 CYS A O 1
ATOM 730 N N . CYS A 1 91 ? -9.819 -5.237 -2.278 1.00 93.06 91 CYS A N 1
ATOM 731 C CA . CYS A 1 91 ? -11.276 -5.181 -2.119 1.00 93.06 91 CYS A CA 1
ATOM 732 C C . CYS A 1 91 ? -11.725 -5.955 -0.869 1.00 93.06 91 CYS A C 1
ATOM 734 O O . CYS A 1 91 ? -11.024 -6.864 -0.427 1.00 93.06 91 CYS A O 1
ATOM 736 N N . LYS A 1 92 ? -12.882 -5.593 -0.293 1.00 88.25 92 LYS A N 1
ATOM 737 C CA . LYS A 1 92 ? -13.387 -6.153 0.983 1.00 88.25 92 LYS A CA 1
ATOM 738 C C . LYS A 1 92 ? -13.499 -7.677 1.017 1.00 88.25 92 LYS A C 1
ATOM 740 O O . LYS A 1 92 ? -13.191 -8.269 2.044 1.00 88.25 92 LYS A O 1
ATOM 745 N N . ASP A 1 93 ? -13.929 -8.274 -0.088 1.00 79.81 93 ASP A N 1
ATOM 746 C CA . ASP A 1 93 ? -14.265 -9.701 -0.166 1.00 79.81 93 ASP A CA 1
ATOM 747 C C . ASP A 1 93 ? -13.123 -10.553 -0.742 1.00 79.81 93 ASP A C 1
ATOM 749 O O . ASP A 1 93 ? -13.333 -11.687 -1.170 1.00 79.81 93 ASP A O 1
ATOM 753 N N . GLU A 1 94 ? -11.904 -10.012 -0.810 1.00 75.94 94 GLU A N 1
ATOM 754 C CA . GLU A 1 94 ? -10.751 -10.814 -1.200 1.00 75.94 94 GLU A CA 1
ATOM 755 C C . GLU A 1 94 ? -10.303 -11.670 -0.016 1.00 75.94 94 GLU A C 1
ATOM 757 O O . GLU A 1 94 ? -9.726 -11.166 0.947 1.00 75.94 94 GLU A O 1
ATOM 762 N N . ASP A 1 95 ? -10.567 -12.972 -0.107 1.00 65.50 95 ASP A N 1
ATOM 763 C CA . ASP A 1 95 ? -10.083 -13.953 0.856 1.00 65.50 95 ASP A CA 1
ATOM 764 C C . ASP A 1 95 ? -8.577 -14.155 0.641 1.00 65.50 95 ASP A C 1
ATOM 766 O O . ASP A 1 95 ? -8.132 -14.584 -0.426 1.00 65.50 95 ASP A O 1
ATOM 770 N N . ILE A 1 96 ? -7.772 -13.751 1.622 1.00 65.50 96 ILE A N 1
ATOM 771 C CA . ILE A 1 96 ? -6.312 -13.824 1.548 1.00 65.50 96 ILE A CA 1
ATOM 772 C C . ILE A 1 96 ? -5.847 -14.830 2.599 1.00 65.50 96 ILE A C 1
ATOM 774 O O . ILE A 1 96 ? -5.455 -14.460 3.705 1.00 65.50 96 ILE A O 1
ATOM 778 N N . SER A 1 97 ? -5.933 -16.116 2.257 1.00 65.50 97 SER A N 1
ATOM 779 C CA . SER A 1 97 ? -5.661 -17.229 3.174 1.00 65.50 97 SER A CA 1
ATOM 780 C C . SER A 1 97 ? -4.242 -17.798 3.088 1.00 65.50 97 SER A C 1
ATOM 782 O O . SER A 1 97 ? -3.878 -18.638 3.910 1.00 65.50 97 SER A O 1
ATOM 784 N N . ASP A 1 98 ? -3.435 -17.390 2.105 1.00 75.38 98 ASP A N 1
ATOM 785 C CA . ASP A 1 98 ? -2.112 -17.993 1.913 1.00 75.38 98 ASP A CA 1
ATOM 786 C C . ASP A 1 98 ? -1.137 -17.588 3.022 1.00 75.38 98 ASP A C 1
ATOM 788 O O . ASP A 1 98 ? -1.076 -16.424 3.430 1.00 75.38 98 ASP A O 1
ATOM 792 N N . VAL A 1 99 ? -0.316 -18.538 3.463 1.00 76.81 99 VAL A N 1
ATOM 793 C CA . VAL A 1 99 ? 0.761 -18.277 4.421 1.00 76.81 99 VAL A CA 1
ATOM 794 C C . VAL A 1 99 ? 1.870 -17.484 3.731 1.00 76.81 99 VAL A C 1
ATOM 796 O O . VAL A 1 99 ? 2.423 -17.938 2.734 1.00 76.81 99 VAL A O 1
ATOM 799 N N . ILE A 1 100 ? 2.218 -16.320 4.283 1.00 82.44 100 ILE A N 1
ATOM 800 C CA . ILE A 1 100 ? 3.385 -15.536 3.857 1.00 82.44 100 ILE A CA 1
ATOM 801 C C . ILE A 1 100 ? 4.547 -15.738 4.828 1.00 82.44 100 ILE A C 1
ATOM 803 O O . ILE A 1 100 ? 4.364 -15.667 6.046 1.00 82.44 100 ILE A O 1
ATOM 807 N N . SER A 1 101 ? 5.751 -15.921 4.285 1.00 85.81 101 SER A N 1
ATOM 808 C CA . SER A 1 101 ? 7.010 -15.801 5.021 1.00 85.81 101 SER A CA 1
ATOM 809 C C . SER A 1 101 ? 7.418 -14.333 5.170 1.00 85.81 101 SER A C 1
ATOM 811 O O . SER A 1 101 ? 7.458 -13.589 4.198 1.00 85.81 101 SER A O 1
ATOM 813 N N . ILE A 1 102 ? 7.749 -13.920 6.398 1.00 90.75 102 ILE A N 1
ATOM 814 C CA . ILE A 1 102 ? 8.378 -12.620 6.673 1.00 90.75 102 ILE A CA 1
ATOM 815 C C . ILE A 1 102 ? 9.882 -12.847 6.775 1.00 90.75 102 ILE A C 1
ATOM 817 O O . ILE A 1 102 ? 10.357 -13.474 7.731 1.00 90.75 102 ILE A O 1
ATOM 821 N N . GLU A 1 103 ? 10.626 -12.333 5.805 1.00 89.50 103 GLU A N 1
ATOM 822 C CA . GLU A 1 103 ? 12.017 -12.738 5.583 1.00 89.50 103 GLU A CA 1
ATOM 823 C C . GLU A 1 103 ? 13.019 -11.748 6.170 1.00 89.50 103 GLU A C 1
ATOM 825 O O . GLU A 1 103 ? 14.079 -12.151 6.650 1.00 89.50 103 GLU A O 1
ATOM 830 N N . THR A 1 104 ? 12.675 -10.458 6.196 1.00 94.19 104 THR A N 1
ATOM 831 C CA . THR A 1 104 ? 13.623 -9.396 6.562 1.00 94.19 104 THR A C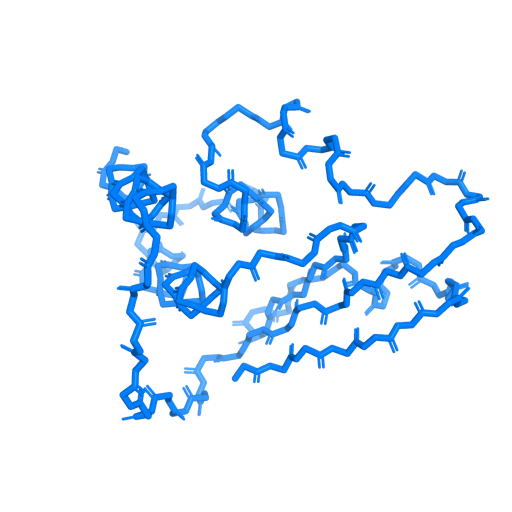A 1
ATOM 832 C C . THR A 1 104 ? 13.243 -8.671 7.850 1.00 94.19 104 THR A C 1
ATOM 834 O O . THR A 1 104 ? 12.092 -8.671 8.300 1.00 94.19 104 THR A O 1
ATOM 837 N N . TYR A 1 105 ? 14.231 -8.038 8.483 1.00 94.38 105 TYR A N 1
ATOM 838 C CA . TYR A 1 105 ? 14.003 -7.218 9.672 1.00 94.38 105 TYR A CA 1
ATOM 839 C C . TYR A 1 105 ? 13.230 -5.938 9.326 1.00 94.38 105 TYR A C 1
ATOM 841 O O . TYR A 1 105 ? 12.335 -5.524 10.063 1.00 94.38 105 TYR A O 1
ATOM 849 N N . GLU A 1 106 ? 13.523 -5.345 8.173 1.00 95.06 106 GLU A N 1
ATOM 850 C CA . GLU A 1 106 ? 12.874 -4.152 7.636 1.00 95.06 106 GLU A CA 1
ATOM 851 C C . GLU A 1 106 ? 11.377 -4.388 7.416 1.00 95.06 106 GLU A C 1
ATOM 853 O O . GLU A 1 106 ? 10.554 -3.544 7.775 1.00 95.06 106 GLU A O 1
ATOM 858 N N . GLU A 1 107 ? 11.017 -5.562 6.900 1.00 94.75 107 GLU A N 1
ATOM 859 C CA . GLU A 1 107 ? 9.631 -5.994 6.738 1.00 94.75 107 GLU A CA 1
ATOM 860 C C . GLU A 1 107 ? 8.920 -6.119 8.094 1.00 94.75 107 GLU A C 1
ATOM 862 O O . GLU A 1 107 ? 7.836 -5.566 8.280 1.00 94.75 107 GLU A O 1
ATOM 867 N N . ARG A 1 108 ? 9.559 -6.740 9.097 1.00 95.38 108 ARG A N 1
ATOM 868 C CA . ARG A 1 108 ? 9.015 -6.807 10.470 1.00 95.38 108 ARG A CA 1
ATOM 869 C C . ARG A 1 108 ? 8.786 -5.420 11.063 1.00 95.38 108 ARG A C 1
ATOM 871 O O . ARG A 1 108 ? 7.759 -5.185 11.708 1.00 95.38 108 ARG A O 1
ATOM 878 N N . LEU A 1 109 ? 9.719 -4.492 10.846 1.00 96.38 109 LEU A N 1
ATOM 879 C CA . LEU A 1 109 ? 9.575 -3.105 11.285 1.00 96.38 109 LEU A CA 1
ATOM 880 C C . LEU A 1 109 ? 8.412 -2.401 10.581 1.00 96.38 109 LEU A C 1
ATOM 882 O O . LEU A 1 109 ? 7.658 -1.682 11.237 1.00 96.38 109 LEU A O 1
ATOM 886 N N . ALA A 1 110 ? 8.259 -2.597 9.271 1.00 96.19 110 ALA A N 1
ATOM 887 C CA . ALA A 1 110 ? 7.168 -2.030 8.484 1.00 96.19 110 ALA A CA 1
ATOM 888 C C . ALA A 1 110 ? 5.800 -2.511 9.000 1.00 96.19 110 ALA A C 1
ATOM 890 O O . ALA A 1 110 ? 4.933 -1.697 9.332 1.00 96.19 110 ALA A O 1
ATOM 891 N N . LEU A 1 111 ? 5.657 -3.825 9.193 1.00 95.50 111 LEU A N 1
ATOM 892 C CA . LEU A 1 111 ? 4.450 -4.443 9.747 1.00 95.50 111 LEU A CA 1
ATOM 893 C C . LEU A 1 111 ? 4.129 -3.941 11.161 1.00 95.50 111 LEU A C 1
ATOM 895 O O . LEU A 1 111 ? 2.974 -3.668 11.489 1.00 95.50 1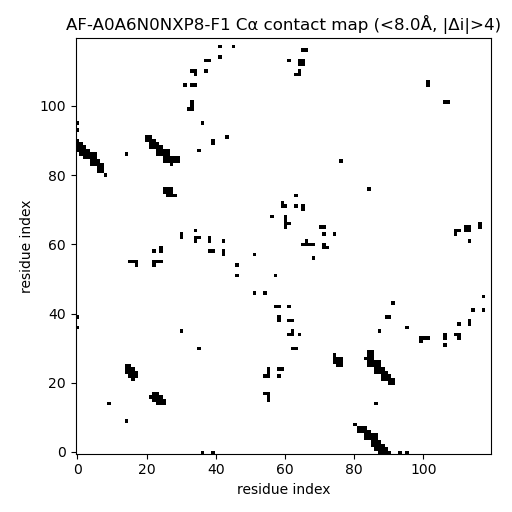11 LEU A O 1
ATOM 899 N N . SER A 1 112 ? 5.153 -3.780 12.003 1.00 95.75 112 SER A N 1
ATOM 900 C CA . SER A 1 112 ? 4.981 -3.286 13.376 1.00 95.75 112 SER A CA 1
ATOM 901 C C . SER A 1 112 ? 4.499 -1.835 13.398 1.00 95.75 112 SER A C 1
ATOM 903 O O . SER A 1 112 ? 3.576 -1.497 14.138 1.00 95.75 112 SER A O 1
ATOM 905 N N . LYS A 1 113 ? 5.083 -0.976 12.552 1.00 95.31 113 LYS A N 1
ATOM 906 C CA . LYS A 1 113 ? 4.667 0.427 12.407 1.00 95.31 113 LYS A CA 1
ATOM 907 C C . LYS A 1 113 ? 3.213 0.538 11.967 1.00 95.31 113 LYS A C 1
ATOM 909 O O . LYS A 1 113 ? 2.457 1.293 12.568 1.00 95.31 113 LYS A O 1
ATOM 914 N N . ASN A 1 114 ? 2.812 -0.244 10.967 1.00 93.44 114 ASN A N 1
ATOM 915 C CA . ASN A 1 114 ? 1.427 -0.290 10.508 1.00 93.44 114 ASN A CA 1
ATOM 916 C C . ASN A 1 114 ? 0.459 -0.692 11.620 1.00 93.44 114 ASN A C 1
ATOM 918 O O . ASN A 1 114 ? -0.558 -0.025 11.800 1.00 93.44 114 ASN A O 1
ATOM 922 N N . SER A 1 115 ? 0.792 -1.720 12.405 1.00 91.81 115 SER A N 1
ATOM 923 C CA . SER A 1 115 ? -0.012 -2.112 13.566 1.00 91.81 115 SER A CA 1
ATOM 924 C C . SER A 1 115 ? -0.182 -0.959 14.557 1.00 91.81 115 SER A C 1
ATOM 926 O O . SER A 1 115 ? -1.306 -0.686 14.970 1.00 91.81 115 SER A O 1
ATOM 928 N N . ILE A 1 116 ? 0.890 -0.232 14.889 1.00 90.50 116 ILE A N 1
ATOM 929 C CA . ILE A 1 116 ? 0.828 0.918 15.809 1.00 90.50 116 ILE A CA 1
ATOM 930 C C . ILE A 1 116 ? -0.065 2.028 15.237 1.00 90.50 116 ILE A C 1
ATOM 932 O O . ILE A 1 116 ? -1.036 2.427 15.876 1.00 90.50 116 ILE A O 1
ATOM 936 N N . PHE A 1 117 ? 0.188 2.463 14.000 1.00 84.88 117 PHE A N 1
ATOM 937 C CA . PHE A 1 117 ? -0.584 3.536 13.356 1.00 84.88 117 PHE A CA 1
ATOM 938 C C . PHE A 1 117 ? -2.047 3.159 13.101 1.00 84.88 117 PHE A C 1
ATOM 940 O O . PHE A 1 117 ? -2.902 4.019 12.900 1.00 84.88 117 PHE A O 1
ATOM 947 N N . SER A 1 118 ? -2.362 1.864 13.096 1.00 82.62 118 SER A N 1
ATOM 948 C CA . SER A 1 118 ? -3.738 1.394 12.993 1.00 82.62 118 SER A CA 1
ATOM 949 C C . SER A 1 118 ? -4.538 1.609 14.284 1.00 82.62 118 SER A C 1
ATOM 951 O O . SER A 1 118 ? -5.761 1.717 14.206 1.00 82.62 118 SER A O 1
ATOM 953 N N . ILE A 1 119 ? -3.879 1.720 15.441 1.00 78.75 119 ILE A N 1
ATOM 954 C CA . ILE A 1 119 ? -4.509 1.795 16.771 1.00 78.75 119 ILE A CA 1
ATOM 955 C C . ILE A 1 119 ? -4.576 3.232 17.307 1.00 78.75 119 ILE A C 1
ATOM 957 O O . ILE A 1 119 ? -5.508 3.550 18.044 1.00 78.75 119 ILE A O 1
ATOM 961 N N . GLU A 1 120 ? -3.666 4.113 16.890 1.00 60.12 120 GLU A N 1
ATOM 962 C CA . GLU A 1 120 ? -3.668 5.559 17.209 1.00 60.12 120 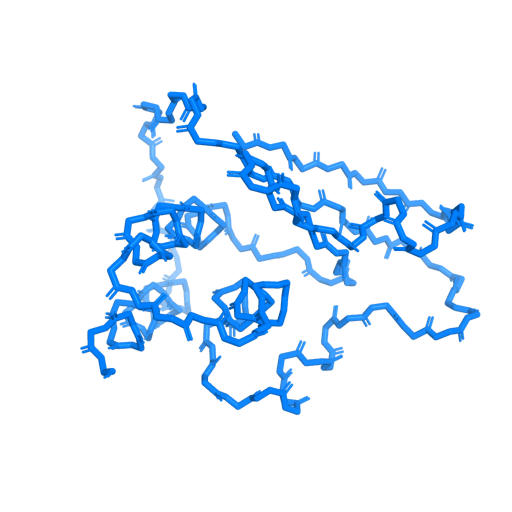GLU A CA 1
ATOM 963 C C . GLU A 1 120 ? -4.749 6.326 16.451 1.00 60.12 120 GLU A C 1
ATOM 965 O O . GLU A 1 120 ? -5.620 6.955 17.082 1.00 60.12 120 GLU A O 1
#

pLDDT: mean 88.31, std 9.14, range [60.12, 97.06]

Foldseek 3Di:
DDKDKDFDDDPPDVAADDDPFKGKAKFADAAPPVLLVLLLVLLVVQVVVDVPVDSRLSSLCSRVLHPDSVSSCVGHADPPDGGMMMMRMHGPPDDDPDDDDDDDPVSVVSSVSSVVVSVD

Nearest PDB structures (foldseek):
  3enh-assembly2_C  TM=5.224E-01  e=1.245E-02  Methanocaldococcus jannaschii
  4xah-assembly1_A  TM=5.252E-01  e=4.194E-02  Saccharomyces cerevisiae S288C